Protein AF-A0A7C6MR47-F1 (afdb_monomer)

Nearest PDB structures (foldseek):
  3h0d-assembly1_B  TM=7.198E-01  e=2.042E-09  Geobacillus stearothermophilus
  2hzt-assembly1_B  TM=3.907E-01  e=8.235E-02  Bacillus subtilis
  5hs8-assembly1_A  TM=4.663E-01  e=5.564E-01  Bacillus subtilis subsp. subtilis str. 168
  4a5n-assembly2_D  TM=5.009E-01  e=9.869E-01  Bacillus subtilis
  4e70-assembly1_A  TM=4.686E-01  e=6.668E+00  Linum nodiflorum

Secondary structure (DSSP, 8-state):
---HHHHHHHHHHHHHHH-TTSEEEE-HHHHHHHTTS-HHHHHHHHHHHS-GGGTEEEEE--STT--EEEEE----HHHHHHHHHHHH--S---HHHHHHHHHHHHHTT-

pLDDT: mean 86.98, std 10.44, range [46.72, 97.62]

Radius of gyration: 20.45 Å; Cα contacts (8 Å, |Δi|>4): 103; chains: 1; bounding box: 47×27×57 Å

Solvent-accessible surface area (backbone atoms only — not comparable to full-atom values): 6424 Å² total; per-residue (Å²): 135,84,52,73,59,53,53,54,49,54,49,54,53,50,54,31,72,74,31,93,73,41,37,44,78,45,47,53,64,61,51,14,59,76,68,75,49,57,51,66,56,53,50,52,39,42,72,72,67,42,32,63,94,72,32,17,47,71,48,75,48,84,66,99,84,41,38,34,38,46,31,59,47,81,74,48,64,57,58,58,47,50,53,51,55,57,68,68,50,68,98,71,76,56,73,69,58,49,52,53,49,52,52,51,33,62,77,67,74,98

Mean predicted aligned error: 10.78 Å

Sequence (110 aa):
MSNLSDHIEAHIKRMLRESQTNSIELSRAQLADVFACVPSQINYVLTTRFTLERGYLVESRRGGGGYIRVGHVEVDDRLAHAVSLLRSIGQELDERQMENILVHLKDHAI

Structure (mmCIF, N/CA/C/O backbone):
data_AF-A0A7C6MR47-F1
#
_entry.id   AF-A0A7C6MR47-F1
#
loop_
_atom_site.group_PDB
_atom_site.id
_atom_site.type_symbol
_atom_site.label_atom_id
_atom_site.label_alt_id
_atom_site.label_comp_id
_atom_site.label_asym_id
_atom_site.label_entity_id
_atom_site.label_seq_id
_atom_site.pdbx_PDB_ins_code
_atom_site.Cartn_x
_atom_site.Cartn_y
_atom_site.Cartn_z
_atom_site.occupancy
_atom_site.B_iso_or_equiv
_atom_site.auth_seq_id
_atom_site.auth_comp_id
_atom_site.auth_asym_id
_atom_site.auth_atom_id
_atom_site.pdbx_PDB_model_num
ATOM 1 N N . MET A 1 1 ? -12.642 -4.660 -18.274 1.00 46.72 1 MET A N 1
ATOM 2 C CA . MET A 1 1 ? -11.283 -4.669 -18.854 1.00 46.72 1 MET A CA 1
ATOM 3 C C . MET A 1 1 ? -10.358 -4.100 -17.800 1.00 46.72 1 MET A C 1
ATOM 5 O O . MET A 1 1 ? -10.598 -2.978 -17.376 1.00 46.72 1 MET A O 1
ATOM 9 N N . SER A 1 2 ? -9.397 -4.874 -17.306 1.00 66.69 2 SER A N 1
ATOM 10 C CA . SER A 1 2 ? -8.386 -4.374 -16.371 1.00 66.69 2 SER A CA 1
ATOM 11 C C . SER A 1 2 ? -7.355 -3.548 -17.138 1.00 66.69 2 SER A C 1
ATOM 13 O O . SER A 1 2 ? -6.873 -3.972 -18.190 1.00 66.69 2 SER A O 1
ATOM 15 N N . ASN A 1 3 ? -7.052 -2.348 -16.647 1.00 90.12 3 ASN A N 1
ATOM 16 C CA . ASN A 1 3 ? -5.987 -1.524 -17.217 1.00 90.12 3 ASN A CA 1
ATOM 17 C C . ASN A 1 3 ? 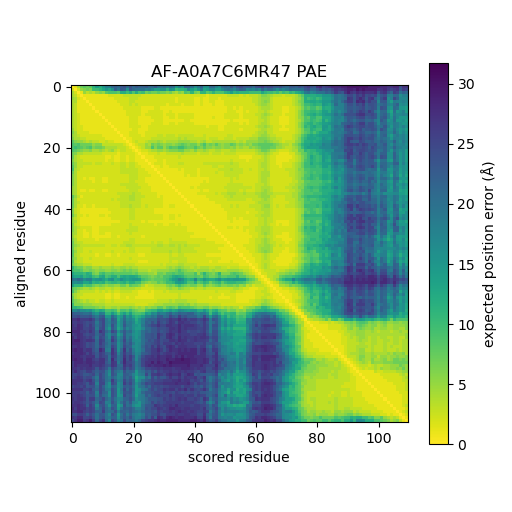-4.627 -1.907 -16.597 1.00 90.12 3 ASN A C 1
ATOM 19 O O . ASN A 1 3 ? -4.553 -2.660 -15.626 1.00 90.12 3 ASN A O 1
ATOM 23 N N . LEU A 1 4 ? -3.534 -1.385 -17.158 1.00 95.06 4 LEU A N 1
ATOM 24 C CA . LEU A 1 4 ? -2.170 -1.660 -16.690 1.00 95.06 4 LEU A CA 1
ATOM 25 C C . LEU A 1 4 ? -1.978 -1.391 -15.184 1.00 95.06 4 LEU A C 1
ATOM 27 O O . LEU A 1 4 ? -1.321 -2.173 -14.500 1.00 95.06 4 LEU A O 1
ATOM 31 N N . SER A 1 5 ? -2.575 -0.318 -14.655 1.00 96.38 5 SER A N 1
ATOM 32 C CA . SER A 1 5 ? -2.497 0.025 -13.229 1.00 96.38 5 SER A CA 1
ATOM 33 C C . SER A 1 5 ? -3.122 -1.050 -12.345 1.00 96.38 5 SER A C 1
ATOM 35 O O . SER A 1 5 ? -2.572 -1.363 -11.292 1.00 96.38 5 SER A O 1
ATOM 37 N N . ASP A 1 6 ? -4.235 -1.642 -12.783 1.00 95.69 6 ASP A N 1
ATOM 38 C CA . ASP A 1 6 ? -4.913 -2.706 -12.041 1.00 95.69 6 ASP A CA 1
ATOM 39 C C . ASP A 1 6 ? -4.057 -3.983 -11.998 1.00 95.69 6 ASP A C 1
ATOM 41 O O . ASP A 1 6 ? -4.007 -4.661 -10.972 1.00 95.69 6 ASP A O 1
ATOM 45 N N . HIS A 1 7 ? -3.322 -4.288 -13.075 1.00 96.69 7 HIS A N 1
ATOM 46 C CA . HIS A 1 7 ? -2.382 -5.415 -13.097 1.00 96.69 7 HIS A CA 1
ATOM 47 C C . HIS A 1 7 ? -1.183 -5.200 -12.163 1.00 96.69 7 HIS A C 1
ATOM 49 O O . HIS A 1 7 ? -0.814 -6.118 -11.427 1.00 96.69 7 HIS A O 1
ATOM 55 N N . ILE A 1 8 ? -0.606 -3.994 -12.148 1.00 97.38 8 ILE A N 1
ATOM 56 C CA . ILE A 1 8 ? 0.492 -3.646 -11.232 1.00 97.38 8 ILE A CA 1
ATOM 57 C C . ILE A 1 8 ? 0.006 -3.726 -9.777 1.00 97.38 8 ILE A C 1
ATOM 59 O O . ILE A 1 8 ? 0.672 -4.334 -8.938 1.00 97.38 8 ILE A O 1
ATOM 63 N N . GLU A 1 9 ? -1.174 -3.175 -9.470 1.00 96.94 9 GLU A N 1
ATOM 64 C CA . GLU A 1 9 ? -1.766 -3.253 -8.129 1.00 96.94 9 GLU A CA 1
ATOM 65 C C . GLU A 1 9 ? -1.980 -4.706 -7.691 1.00 96.94 9 GLU A C 1
ATOM 67 O O . GLU A 1 9 ? -1.561 -5.089 -6.596 1.00 96.94 9 GLU A O 1
ATOM 72 N N . ALA A 1 10 ? -2.607 -5.528 -8.538 1.00 96.50 10 ALA A N 1
ATOM 73 C CA . ALA A 1 10 ? -2.877 -6.928 -8.229 1.00 96.50 10 ALA A CA 1
ATOM 74 C C . ALA A 1 10 ? -1.586 -7.709 -7.947 1.00 96.50 10 ALA A C 1
ATOM 76 O O . ALA A 1 10 ? -1.547 -8.535 -7.030 1.00 96.50 10 ALA A O 1
ATOM 77 N N . HIS A 1 11 ? -0.521 -7.417 -8.694 1.00 96.50 11 HIS A N 1
ATOM 78 C CA . HIS A 1 11 ? 0.785 -8.032 -8.502 1.00 96.50 11 HIS A CA 1
ATOM 79 C C . HIS A 1 11 ? 1.421 -7.649 -7.163 1.00 96.50 11 HIS A C 1
ATOM 81 O O . HIS A 1 11 ? 1.812 -8.536 -6.406 1.00 96.50 11 HIS A O 1
ATOM 87 N N . ILE A 1 12 ? 1.463 -6.356 -6.831 1.00 95.94 12 ILE A N 1
ATOM 88 C CA . ILE A 1 12 ? 2.006 -5.869 -5.552 1.00 95.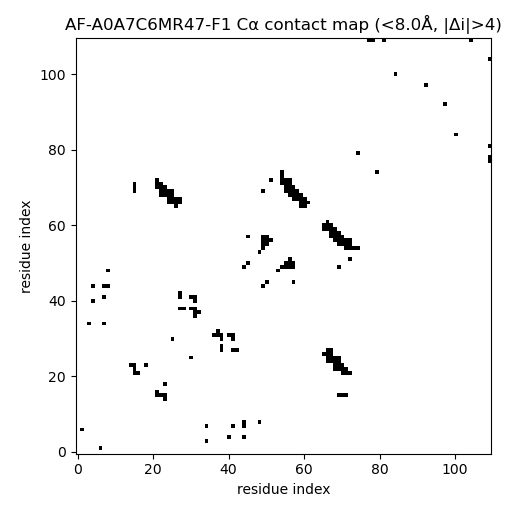94 12 ILE A CA 1
ATOM 89 C C . ILE A 1 12 ? 1.199 -6.444 -4.376 1.00 95.94 12 ILE A C 1
ATOM 91 O O . ILE A 1 12 ? 1.776 -6.940 -3.411 1.00 95.94 12 ILE A O 1
ATOM 95 N N . LYS A 1 13 ? -0.138 -6.472 -4.475 1.00 94.06 13 LYS A N 1
ATOM 96 C CA . LYS A 1 13 ? -1.008 -7.087 -3.457 1.00 94.06 13 LYS A CA 1
ATOM 97 C C . LYS A 1 13 ? -0.762 -8.585 -3.293 1.00 94.06 13 LYS A C 1
ATOM 99 O O . LYS A 1 13 ? -0.846 -9.093 -2.180 1.00 94.06 13 LYS A O 1
ATOM 104 N N . ARG A 1 14 ? -0.490 -9.307 -4.384 1.00 94.69 14 ARG A N 1
ATOM 105 C CA . ARG A 1 14 ? -0.142 -10.732 -4.326 1.00 94.69 14 ARG A CA 1
ATOM 106 C C . ARG A 1 14 ? 1.174 -10.940 -3.578 1.00 94.69 14 ARG A C 1
ATOM 108 O O . ARG A 1 14 ? 1.199 -11.751 -2.663 1.00 94.69 14 ARG A O 1
ATOM 115 N N . MET A 1 15 ? 2.206 -10.162 -3.903 1.00 94.75 15 MET A N 1
ATOM 116 C CA . MET A 1 15 ? 3.491 -10.217 -3.197 1.00 94.75 15 MET A CA 1
ATOM 117 C C . MET A 1 15 ? 3.346 -9.904 -1.701 1.00 94.75 15 MET A C 1
ATOM 119 O O . MET A 1 15 ? 3.960 -10.575 -0.881 1.00 94.75 15 MET A O 1
ATOM 123 N N . LEU A 1 16 ? 2.504 -8.929 -1.335 1.00 92.12 16 LEU A N 1
ATOM 124 C CA . LEU A 1 16 ? 2.200 -8.624 0.068 1.00 92.12 16 LEU A CA 1
ATOM 125 C C . LEU A 1 16 ? 1.556 -9.808 0.798 1.00 92.12 16 LEU A C 1
ATOM 127 O O . LEU A 1 16 ? 1.992 -10.137 1.893 1.00 92.12 16 LEU A O 1
ATOM 131 N N . ARG A 1 17 ? 0.560 -10.472 0.192 1.00 89.25 17 ARG A N 1
ATOM 132 C CA . ARG A 1 17 ? -0.104 -11.647 0.793 1.00 89.25 17 ARG A CA 1
ATOM 133 C C . ARG A 1 17 ? 0.827 -12.845 0.968 1.00 89.25 17 ARG A C 1
ATOM 135 O O . ARG A 1 17 ? 0.613 -13.652 1.861 1.00 89.25 17 ARG A O 1
ATOM 142 N N . GLU A 1 18 ? 1.809 -12.987 0.084 1.00 91.31 18 GLU A N 1
ATOM 143 C CA . GLU A 1 18 ? 2.821 -14.047 0.151 1.00 91.31 18 GLU A CA 1
ATOM 144 C C . GLU A 1 18 ? 3.940 -13.719 1.160 1.00 91.31 18 GLU A C 1
ATOM 146 O O . GLU A 1 18 ? 4.722 -14.600 1.517 1.00 91.31 18 GLU A O 1
ATOM 151 N N . SER A 1 19 ? 4.023 -12.471 1.636 1.00 90.00 19 SER A N 1
ATOM 152 C CA . SER A 1 19 ? 5.011 -12.044 2.627 1.00 90.00 19 SER A CA 1
ATOM 153 C C . SER A 1 19 ? 4.609 -12.456 4.043 1.00 90.00 19 SER A C 1
ATOM 155 O O . SER A 1 19 ? 3.473 -12.269 4.468 1.00 90.00 19 SER A O 1
ATOM 157 N N . GLN A 1 20 ? 5.578 -12.945 4.818 1.00 83.31 20 GLN A N 1
ATOM 158 C CA . GLN A 1 20 ? 5.393 -13.269 6.237 1.00 83.31 20 GLN A CA 1
ATOM 159 C C . GLN A 1 20 ? 5.371 -12.021 7.136 1.00 83.31 20 GLN A C 1
ATOM 161 O O . GLN A 1 20 ? 4.897 -12.087 8.264 1.00 83.31 20 GLN A O 1
ATOM 166 N N . THR A 1 21 ? 5.891 -10.884 6.658 1.00 83.50 21 THR A N 1
ATOM 167 C CA . THR A 1 21 ? 6.083 -9.655 7.453 1.00 83.50 21 THR A CA 1
ATOM 168 C C . THR A 1 21 ? 5.079 -8.552 7.109 1.00 83.50 21 THR A C 1
ATOM 170 O O . THR A 1 21 ? 5.322 -7.386 7.424 1.00 83.50 21 THR A O 1
ATOM 173 N N . ASN A 1 22 ? 3.997 -8.887 6.393 1.00 85.00 22 ASN A N 1
ATOM 174 C CA . ASN A 1 22 ? 2.983 -7.952 5.876 1.00 85.00 22 ASN A CA 1
ATOM 175 C C . ASN A 1 22 ? 3.567 -6.751 5.096 1.00 85.00 22 ASN A C 1
ATOM 177 O O . ASN A 1 22 ? 2.966 -5.681 4.988 1.00 85.00 22 ASN A O 1
ATOM 181 N N . SER A 1 23 ? 4.786 -6.910 4.582 1.00 93.19 23 SER A N 1
ATOM 182 C CA . SER A 1 23 ? 5.570 -5.870 3.922 1.00 93.19 23 SER A CA 1
ATOM 183 C C . SER A 1 23 ? 6.499 -6.475 2.880 1.00 93.19 23 SER A C 1
ATOM 185 O O . SER A 1 23 ? 6.926 -7.624 3.001 1.00 93.19 23 SER A O 1
ATOM 187 N N . ILE A 1 24 ? 6.795 -5.706 1.836 1.00 95.88 24 ILE A N 1
ATOM 188 C CA . ILE A 1 24 ? 7.669 -6.106 0.731 1.00 95.88 24 ILE A CA 1
ATOM 189 C C . ILE A 1 24 ? 8.565 -4.950 0.299 1.00 95.88 24 ILE A C 1
ATOM 191 O O . ILE A 1 24 ? 8.179 -3.782 0.382 1.00 95.88 24 ILE A O 1
ATOM 195 N N . GLU A 1 25 ? 9.745 -5.285 -0.214 1.00 95.56 25 GLU A N 1
ATOM 196 C CA . GLU A 1 25 ? 10.650 -4.343 -0.868 1.00 95.56 25 GLU A CA 1
ATOM 197 C C . GLU A 1 25 ? 10.656 -4.568 -2.377 1.00 95.56 25 GLU A C 1
ATOM 199 O O . GLU A 1 25 ? 10.687 -5.698 -2.861 1.00 95.56 25 GLU A O 1
ATOM 204 N N . LEU A 1 26 ? 10.599 -3.471 -3.124 1.00 93.81 26 LEU A N 1
ATOM 205 C CA . LEU A 1 26 ? 10.399 -3.451 -4.565 1.00 93.81 26 LEU A CA 1
ATOM 206 C C . LEU A 1 26 ? 11.363 -2.466 -5.226 1.00 93.81 26 LEU A C 1
ATOM 208 O O . LEU A 1 26 ? 11.641 -1.385 -4.699 1.00 93.81 26 LEU A O 1
ATOM 212 N N . SER A 1 27 ? 11.798 -2.787 -6.443 1.00 93.31 27 SER A N 1
ATOM 213 C CA . SER A 1 27 ? 12.490 -1.844 -7.324 1.00 93.31 27 SER A CA 1
ATOM 214 C C . SER A 1 27 ? 11.529 -1.293 -8.373 1.00 93.31 27 SER A C 1
ATOM 216 O O . SER A 1 27 ? 10.868 -2.048 -9.086 1.00 93.31 27 SER A O 1
ATOM 218 N N . ARG A 1 28 ? 11.481 0.040 -8.516 1.00 92.69 28 ARG A N 1
ATOM 219 C CA . ARG A 1 28 ? 10.669 0.700 -9.560 1.00 92.69 28 ARG A CA 1
ATOM 220 C C . ARG A 1 28 ? 11.102 0.308 -10.952 1.00 92.69 28 ARG A C 1
ATOM 222 O O . ARG A 1 28 ? 10.245 0.102 -11.796 1.00 92.69 28 ARG A O 1
ATOM 229 N N . ALA A 1 29 ? 12.413 0.256 -11.172 1.00 92.12 29 ALA A N 1
ATOM 230 C CA . ALA A 1 29 ? 12.974 -0.077 -12.471 1.00 92.12 29 ALA A CA 1
ATOM 231 C C . ALA A 1 29 ? 12.596 -1.513 -12.847 1.00 92.12 29 ALA A C 1
ATOM 233 O O . ALA A 1 29 ? 12.014 -1.725 -13.897 1.00 92.12 29 ALA A O 1
ATOM 234 N N . GLN A 1 30 ? 12.781 -2.467 -11.929 1.00 93.75 30 GLN A N 1
ATOM 235 C CA . GLN A 1 30 ? 12.446 -3.867 -12.201 1.00 93.75 30 GLN A CA 1
ATOM 236 C C . GLN A 1 30 ? 10.948 -4.072 -12.444 1.00 93.75 30 GLN A C 1
ATOM 238 O O . GLN A 1 30 ? 10.577 -4.793 -13.361 1.00 93.75 30 GLN A O 1
ATOM 243 N N . LEU A 1 31 ? 10.074 -3.429 -11.659 1.00 94.94 31 LEU A N 1
ATOM 244 C CA . LEU A 1 31 ? 8.633 -3.496 -11.920 1.00 94.94 31 LEU A CA 1
ATOM 245 C C . LEU A 1 31 ? 8.276 -2.861 -13.267 1.00 94.94 31 LEU A C 1
ATOM 247 O O . LEU A 1 31 ? 7.486 -3.426 -14.014 1.00 94.94 31 LEU A O 1
ATOM 251 N N . ALA A 1 32 ? 8.863 -1.711 -13.591 1.00 95.50 32 ALA A N 1
ATOM 252 C CA . ALA A 1 32 ? 8.663 -1.053 -14.875 1.00 95.50 32 ALA A CA 1
ATOM 253 C C . ALA A 1 32 ? 9.073 -1.967 -16.047 1.00 95.50 32 ALA A C 1
ATOM 255 O O . ALA A 1 32 ? 8.306 -2.107 -16.997 1.00 95.50 32 ALA A O 1
ATOM 256 N N . ASP A 1 33 ? 10.201 -2.669 -15.926 1.00 96.19 33 ASP A N 1
ATOM 257 C CA . ASP A 1 33 ? 10.671 -3.636 -16.921 1.00 96.19 33 ASP A CA 1
ATOM 258 C C . ASP A 1 33 ? 9.721 -4.841 -17.047 1.00 96.19 33 ASP A C 1
ATOM 260 O O . ASP A 1 33 ? 9.323 -5.200 -18.154 1.00 96.19 33 ASP A O 1
ATOM 264 N N . VAL A 1 34 ? 9.287 -5.431 -15.923 1.00 96.19 34 VAL A N 1
ATOM 265 C CA . VAL A 1 34 ? 8.355 -6.580 -15.894 1.00 96.19 34 VAL A CA 1
ATOM 266 C C . VAL A 1 34 ? 7.017 -6.249 -16.555 1.00 96.19 34 VAL A C 1
ATOM 268 O O . VAL A 1 34 ? 6.450 -7.078 -17.263 1.00 96.19 34 VAL A O 1
ATOM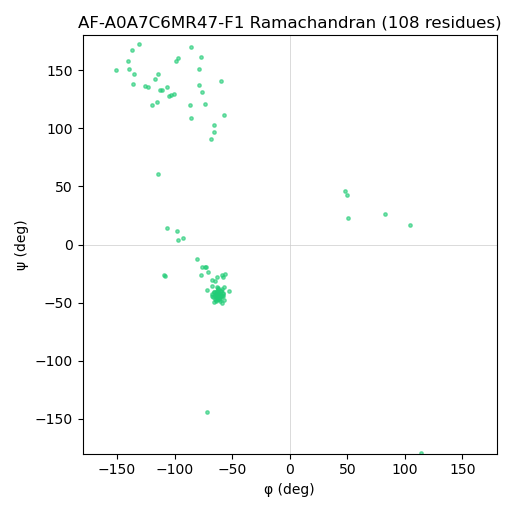 271 N N . PHE A 1 35 ? 6.506 -5.040 -16.327 1.00 96.69 35 PHE A N 1
ATOM 272 C CA . PHE A 1 35 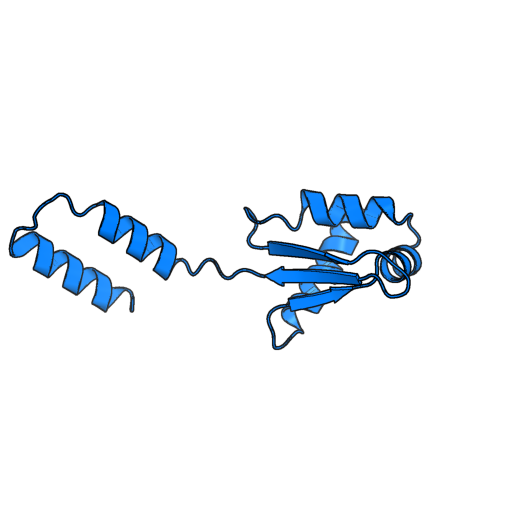? 5.232 -4.581 -16.880 1.00 96.69 35 PHE A CA 1
ATOM 273 C C . PHE A 1 35 ? 5.377 -3.842 -18.218 1.00 96.69 35 PHE A C 1
ATOM 275 O O . PHE A 1 35 ? 4.379 -3.333 -18.730 1.00 96.69 35 PHE A O 1
ATOM 282 N N . ALA A 1 36 ? 6.592 -3.788 -18.781 1.00 97.06 36 ALA A N 1
ATOM 283 C CA . ALA A 1 36 ? 6.924 -3.069 -20.009 1.00 97.06 36 ALA A CA 1
ATOM 284 C C . ALA A 1 36 ? 6.375 -1.625 -20.023 1.00 97.06 36 ALA A C 1
ATOM 286 O O . ALA A 1 36 ? 5.761 -1.175 -20.992 1.00 97.06 36 ALA A O 1
ATOM 287 N N . CYS A 1 37 ? 6.567 -0.897 -18.921 1.00 96.69 37 CYS A N 1
ATOM 288 C CA . CYS A 1 37 ? 6.083 0.468 -18.740 1.00 96.69 37 CYS A CA 1
ATOM 289 C C . CYS A 1 37 ? 7.178 1.406 -18.223 1.00 96.69 37 CYS A C 1
ATOM 291 O O . CYS A 1 37 ? 8.267 0.988 -17.852 1.00 96.69 37 CYS A O 1
ATOM 293 N N . VAL A 1 38 ? 6.896 2.706 -18.169 1.00 96.12 38 VAL A N 1
ATOM 294 C CA . VAL A 1 38 ? 7.833 3.696 -17.615 1.00 96.12 38 VAL A CA 1
ATOM 295 C C . VAL A 1 38 ? 7.811 3.704 -16.075 1.00 96.12 38 VAL A C 1
ATOM 297 O O . VAL A 1 38 ? 6.753 3.479 -15.483 1.00 96.12 38 VAL A O 1
ATOM 300 N N . PRO A 1 39 ? 8.918 4.0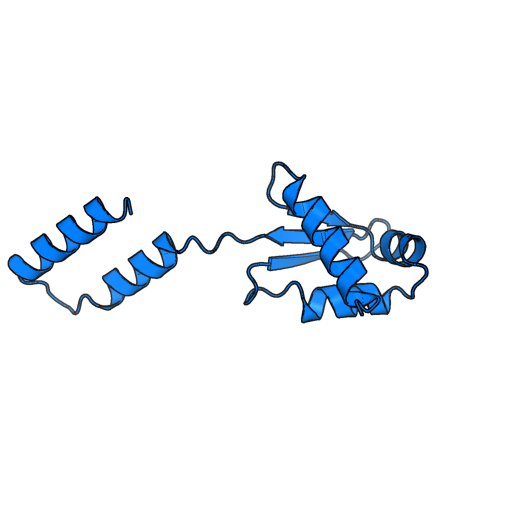47 -15.382 1.00 94.25 39 PRO A N 1
ATOM 301 C CA . PRO A 1 39 ? 8.955 4.089 -13.912 1.00 94.25 39 PRO A CA 1
ATOM 302 C C . PRO A 1 39 ? 7.928 5.027 -13.259 1.00 94.25 39 PRO A C 1
ATOM 304 O O . PRO A 1 39 ? 7.494 4.787 -12.130 1.00 94.25 39 PRO A O 1
ATOM 307 N N . SER A 1 40 ? 7.510 6.091 -13.954 1.00 95.50 40 SER A N 1
ATOM 308 C CA . SER A 1 40 ? 6.453 6.992 -13.477 1.00 95.50 40 SER A CA 1
ATOM 309 C C . SER A 1 40 ? 5.099 6.290 -13.337 1.00 95.50 40 SER A C 1
ATOM 311 O O . SER A 1 40 ? 4.330 6.666 -12.456 1.00 95.50 40 SER A O 1
ATOM 313 N N . GLN A 1 41 ? 4.832 5.240 -14.121 1.00 97.12 41 GLN A N 1
ATOM 314 C CA . GLN A 1 41 ? 3.618 4.434 -13.995 1.00 97.12 41 GLN A CA 1
ATOM 315 C C . GLN A 1 41 ? 3.586 3.685 -12.658 1.00 97.12 41 GLN A C 1
ATOM 317 O O . GLN A 1 41 ? 2.553 3.651 -11.994 1.00 97.12 41 GLN A O 1
ATOM 322 N N . ILE A 1 42 ? 4.729 3.146 -12.221 1.00 96.38 42 ILE A N 1
ATOM 323 C CA . ILE A 1 42 ? 4.850 2.482 -10.915 1.00 96.38 42 ILE A CA 1
ATOM 324 C C . ILE A 1 42 ? 4.600 3.489 -9.790 1.00 96.38 42 ILE A C 1
ATOM 326 O O . ILE A 1 42 ? 3.827 3.214 -8.875 1.00 96.38 42 ILE A O 1
ATOM 330 N N . ASN A 1 43 ? 5.192 4.685 -9.891 1.00 94.50 43 ASN A N 1
ATOM 331 C CA . ASN A 1 43 ? 4.917 5.771 -8.949 1.00 94.50 43 ASN A CA 1
ATOM 332 C C . ASN A 1 43 ? 3.423 6.118 -8.904 1.00 94.50 43 ASN A C 1
ATOM 334 O O . ASN A 1 43 ? 2.870 6.198 -7.815 1.00 94.50 43 ASN A O 1
ATOM 338 N N . TYR A 1 44 ? 2.775 6.291 -10.059 1.00 96.06 44 TYR A N 1
ATOM 339 C CA . TYR A 1 44 ? 1.351 6.617 -10.133 1.00 96.06 44 TYR A CA 1
ATOM 340 C C . TYR A 1 44 ? 0.483 5.568 -9.428 1.00 96.06 44 TYR A C 1
ATOM 342 O O . TYR A 1 44 ? -0.410 5.917 -8.654 1.00 96.06 44 TYR A O 1
ATOM 350 N N . VAL A 1 45 ? 0.761 4.280 -9.647 1.00 97.62 45 VAL A N 1
ATOM 351 C CA . VAL A 1 45 ? 0.037 3.190 -8.978 1.00 97.62 45 VAL A CA 1
ATOM 352 C C . VAL A 1 45 ? 0.243 3.245 -7.465 1.00 97.62 45 VAL A C 1
ATOM 354 O O . VAL A 1 45 ? -0.728 3.174 -6.716 1.00 97.62 45 VAL A O 1
ATOM 357 N N . LEU A 1 46 ? 1.479 3.431 -7.001 1.00 96.31 46 LEU A N 1
ATOM 358 C CA . LEU A 1 46 ? 1.781 3.514 -5.570 1.00 96.31 46 LEU A CA 1
ATOM 359 C C . LEU A 1 46 ? 1.085 4.704 -4.906 1.00 96.31 46 LEU A C 1
ATOM 361 O O . LEU A 1 46 ? 0.432 4.524 -3.884 1.00 96.31 46 LEU A O 1
ATOM 365 N N . THR A 1 47 ? 1.144 5.894 -5.509 1.00 94.94 47 THR A N 1
ATOM 366 C CA . THR A 1 47 ? 0.562 7.108 -4.915 1.00 94.94 47 THR A CA 1
ATOM 367 C C . THR A 1 47 ? -0.965 7.141 -4.953 1.00 94.94 47 THR A C 1
ATOM 369 O O . THR A 1 47 ? -1.556 7.912 -4.206 1.00 94.94 47 THR A O 1
ATOM 372 N N . THR A 1 48 ? -1.619 6.343 -5.806 1.00 94.88 48 THR A N 1
ATOM 373 C CA . THR A 1 48 ? -3.091 6.338 -5.945 1.00 94.88 48 THR A CA 1
ATOM 374 C C . THR A 1 48 ? -3.778 5.095 -5.370 1.00 94.88 48 THR A C 1
ATOM 376 O O . THR A 1 48 ? -4.951 5.154 -4.990 1.00 94.88 48 THR A O 1
ATOM 379 N N . ARG A 1 49 ? -3.088 3.948 -5.311 1.00 95.44 49 ARG A N 1
ATOM 380 C CA . ARG A 1 49 ? -3.662 2.665 -4.861 1.00 95.44 49 ARG A CA 1
ATOM 381 C C . ARG A 1 49 ? -3.134 2.202 -3.504 1.00 95.44 49 ARG A C 1
ATOM 383 O O . ARG A 1 49 ? -3.864 1.511 -2.800 1.00 95.44 49 ARG A O 1
ATOM 390 N N . PHE A 1 50 ? -1.927 2.617 -3.120 1.00 94.31 50 PHE A N 1
ATOM 391 C CA . PHE A 1 50 ? -1.256 2.211 -1.882 1.00 94.31 50 PHE A CA 1
ATOM 392 C C . PHE A 1 50 ? -1.085 3.411 -0.945 1.00 94.31 50 PHE A C 1
ATOM 394 O O . PHE A 1 50 ? 0.024 3.820 -0.614 1.00 94.31 50 PHE A O 1
ATOM 401 N N . THR A 1 51 ? -2.212 4.002 -0.547 1.00 89.38 51 THR A N 1
ATOM 402 C CA . THR A 1 51 ? -2.262 5.134 0.387 1.00 89.38 51 THR A CA 1
ATOM 403 C C . THR A 1 51 ? -2.543 4.667 1.811 1.00 89.38 51 THR A C 1
ATOM 405 O O . THR A 1 51 ? -3.109 3.591 2.020 1.00 89.38 51 THR A O 1
ATOM 408 N N . LEU A 1 52 ? -2.222 5.519 2.790 1.00 83.62 52 LEU A N 1
ATOM 409 C CA . LEU A 1 52 ? -2.514 5.250 4.199 1.00 83.62 52 LEU A CA 1
ATOM 410 C C . LEU A 1 52 ? -4.014 5.027 4.440 1.00 83.62 52 LEU A C 1
ATOM 412 O O . LEU A 1 52 ? -4.389 4.084 5.124 1.00 83.62 52 LEU A O 1
ATOM 416 N N . GLU A 1 53 ? -4.870 5.829 3.800 1.00 79.38 53 GLU A N 1
ATOM 417 C CA . GLU A 1 53 ? -6.337 5.698 3.848 1.00 79.38 53 GLU A CA 1
ATOM 418 C C . GLU A 1 53 ? -6.842 4.338 3.350 1.00 79.38 53 GLU A C 1
ATOM 420 O O . GLU A 1 53 ? -7.911 3.882 3.744 1.00 79.38 53 GLU A O 1
ATOM 425 N N . ARG A 1 54 ? -6.074 3.680 2.476 1.00 82.75 54 ARG A N 1
ATOM 426 C CA . ARG A 1 54 ? -6.383 2.352 1.932 1.00 82.75 54 ARG A CA 1
ATOM 427 C C . ARG A 1 54 ? -5.648 1.234 2.678 1.00 82.75 54 ARG A C 1
ATOM 429 O O . ARG A 1 54 ? -5.640 0.110 2.187 1.00 82.75 54 ARG A O 1
ATOM 436 N N . GLY A 1 55 ? -5.039 1.542 3.826 1.00 83.19 55 GLY A N 1
ATOM 437 C CA . GLY A 1 55 ? -4.343 0.582 4.681 1.00 83.19 55 GLY A CA 1
ATOM 438 C C . GLY A 1 55 ? -2.913 0.276 4.240 1.00 83.19 55 GLY A C 1
ATOM 439 O O . GLY A 1 55 ? -2.418 -0.810 4.518 1.00 83.19 55 GLY A O 1
ATOM 440 N N . TYR A 1 56 ? -2.231 1.183 3.534 1.00 91.75 56 TYR A N 1
ATOM 441 C CA . TYR A 1 56 ? -0.860 0.947 3.073 1.00 91.75 56 TYR A CA 1
ATOM 442 C C . TYR A 1 56 ? 0.107 2.050 3.499 1.00 91.75 56 TYR A C 1
ATOM 444 O O . TYR A 1 56 ? -0.171 3.238 3.353 1.00 91.75 56 TYR A O 1
ATOM 452 N N . LEU A 1 57 ? 1.291 1.648 3.953 1.00 91.62 57 LEU A N 1
ATOM 453 C CA . LEU A 1 57 ? 2.427 2.534 4.180 1.00 91.62 57 LEU A CA 1
ATOM 454 C C . LEU A 1 57 ? 3.453 2.326 3.064 1.00 91.62 57 LEU A C 1
ATOM 456 O O . LEU A 1 57 ? 3.869 1.197 2.802 1.00 91.62 57 LEU A O 1
ATOM 460 N N . VAL A 1 58 ? 3.865 3.414 2.412 1.00 94.88 58 VAL A N 1
ATOM 461 C CA . VAL A 1 58 ? 4.862 3.385 1.335 1.00 94.88 58 VAL A CA 1
ATOM 462 C C . VAL A 1 58 ? 6.059 4.243 1.722 1.00 94.88 58 VAL A C 1
ATOM 464 O O . VAL A 1 58 ? 5.939 5.454 1.893 1.00 94.88 58 VAL A O 1
ATOM 467 N N . GLU A 1 59 ? 7.231 3.623 1.797 1.00 94.00 59 GLU A N 1
ATOM 468 C CA . GLU A 1 59 ? 8.505 4.286 2.073 1.00 94.00 59 GLU A CA 1
ATOM 469 C C . GLU A 1 59 ? 9.417 4.175 0.853 1.00 94.00 59 GLU A C 1
ATOM 471 O O . GLU A 1 59 ? 9.392 3.181 0.128 1.00 94.00 59 GLU A O 1
ATOM 476 N N . SER A 1 60 ? 10.251 5.185 0.596 1.00 90.94 60 SER A N 1
ATOM 477 C CA . SER A 1 60 ? 11.190 5.127 -0.526 1.00 90.94 60 SER A CA 1
ATOM 478 C C . SER A 1 60 ? 12.577 5.617 -0.146 1.00 90.94 60 SER A C 1
ATOM 480 O O . SER A 1 60 ? 12.724 6.655 0.498 1.00 90.94 60 SER A O 1
ATOM 482 N N . ARG A 1 61 ? 13.601 4.902 -0.616 1.00 90.19 61 ARG A N 1
ATOM 483 C CA . ARG A 1 61 ? 15.009 5.290 -0.493 1.00 90.19 61 ARG A CA 1
ATOM 484 C C . ARG A 1 61 ? 15.564 5.652 -1.870 1.00 90.19 61 ARG A C 1
ATOM 486 O O . ARG A 1 61 ? 15.349 4.924 -2.837 1.00 90.19 61 ARG A O 1
ATOM 493 N N . ARG A 1 62 ? 16.272 6.781 -1.973 1.00 82.81 62 ARG A N 1
ATOM 494 C CA . ARG A 1 62 ? 16.965 7.229 -3.200 1.00 82.81 62 ARG A CA 1
ATOM 495 C C . ARG A 1 62 ? 18.464 6.882 -3.138 1.00 82.81 62 ARG A C 1
ATOM 497 O O . ARG A 1 62 ? 19.000 6.717 -2.046 1.00 82.81 62 ARG A O 1
ATOM 504 N N . GLY A 1 63 ? 19.126 6.800 -4.298 1.00 79.75 63 GLY A N 1
ATOM 505 C CA . GLY A 1 63 ? 20.564 6.494 -4.438 1.00 79.75 63 GLY A CA 1
ATOM 506 C C . GLY A 1 63 ? 20.849 5.151 -5.128 1.00 79.75 63 GLY A C 1
ATOM 507 O O . GLY A 1 63 ? 19.920 4.450 -5.528 1.00 79.75 63 GLY A O 1
ATOM 508 N N . GLY A 1 64 ? 22.130 4.794 -5.284 1.00 68.50 64 GLY A N 1
ATOM 509 C CA . GLY A 1 64 ? 22.550 3.490 -5.819 1.00 68.50 64 GLY A CA 1
ATOM 510 C C . GLY A 1 64 ? 22.144 2.371 -4.859 1.00 68.50 64 GLY A C 1
ATOM 511 O O . GLY A 1 64 ? 22.742 2.230 -3.800 1.00 68.50 64 GLY A O 1
ATOM 512 N N . GLY A 1 65 ? 21.075 1.641 -5.183 1.00 75.81 65 GLY A N 1
ATOM 513 C CA . GLY A 1 65 ? 20.412 0.699 -4.268 1.00 75.81 65 GLY A CA 1
ATOM 514 C C . GLY A 1 65 ? 19.090 1.213 -3.680 1.00 75.81 65 GLY A C 1
ATOM 515 O O . GLY A 1 65 ? 18.619 0.700 -2.668 1.00 75.81 65 GLY A O 1
ATOM 516 N N . GLY A 1 66 ? 18.493 2.249 -4.276 1.00 85.19 66 GLY A N 1
ATOM 517 C CA . GLY A 1 66 ? 17.164 2.718 -3.900 1.00 85.19 66 GLY A CA 1
ATOM 518 C C . GLY A 1 66 ? 16.089 1.642 -4.071 1.00 85.19 66 GLY A C 1
ATOM 519 O O . GLY A 1 66 ? 16.080 0.904 -5.054 1.00 85.19 66 GLY A O 1
ATOM 520 N N . TYR A 1 67 ? 15.156 1.597 -3.126 1.00 91.94 67 TYR A N 1
ATOM 521 C CA . TYR A 1 67 ? 14.014 0.686 -3.120 1.00 91.94 67 TYR A CA 1
ATOM 522 C C . TYR A 1 67 ? 12.745 1.431 -2.697 1.00 91.94 67 TYR A C 1
ATOM 524 O O . TYR A 1 67 ? 12.789 2.575 -2.225 1.00 91.94 67 TYR A O 1
ATOM 532 N N . ILE A 1 68 ? 11.605 0.784 -2.899 1.00 93.94 68 ILE A N 1
ATOM 533 C CA . ILE A 1 68 ? 10.334 1.138 -2.277 1.00 93.94 68 ILE A CA 1
ATOM 534 C C . ILE A 1 68 ? 9.971 0.019 -1.322 1.00 93.94 68 ILE A C 1
ATOM 536 O O . ILE A 1 68 ? 10.012 -1.143 -1.714 1.00 93.94 68 ILE A O 1
ATOM 540 N N . ARG A 1 69 ? 9.578 0.362 -0.103 1.00 95.69 69 ARG A N 1
ATOM 541 C CA . ARG A 1 69 ? 8.939 -0.577 0.806 1.00 95.69 69 ARG A CA 1
ATOM 542 C C . ARG A 1 69 ? 7.450 -0.287 0.838 1.00 95.69 69 AR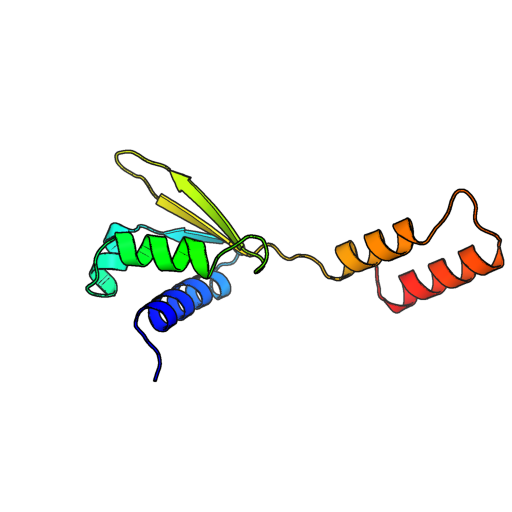G A C 1
ATOM 544 O O . ARG A 1 69 ? 7.055 0.861 1.016 1.00 95.69 69 ARG A O 1
ATOM 551 N N . VAL A 1 70 ? 6.644 -1.318 0.632 1.00 96.00 70 VAL A N 1
ATOM 552 C CA . VAL A 1 70 ? 5.188 -1.254 0.765 1.00 96.00 70 VAL A CA 1
ATOM 553 C C . VAL A 1 70 ? 4.812 -2.171 1.916 1.00 96.00 70 VAL A C 1
ATOM 555 O O . VAL A 1 70 ? 5.165 -3.346 1.891 1.00 96.00 70 VAL A O 1
ATOM 558 N N . GLY A 1 71 ? 4.132 -1.639 2.924 1.00 92.56 71 GLY A N 1
ATOM 559 C CA . GLY A 1 71 ? 3.570 -2.396 4.040 1.00 92.56 71 GLY A CA 1
ATOM 560 C C . GLY A 1 71 ? 2.055 -2.269 4.061 1.00 92.56 71 GLY A C 1
ATOM 561 O O . GLY A 1 71 ? 1.528 -1.200 3.754 1.00 92.56 71 GLY A O 1
ATOM 562 N N . HIS A 1 72 ? 1.357 -3.345 4.412 1.00 87.56 72 HIS A N 1
ATOM 563 C CA . HIS A 1 72 ? -0.054 -3.273 4.763 1.00 87.56 72 HIS A CA 1
ATOM 564 C C . HIS A 1 72 ? -0.162 -2.934 6.250 1.00 87.56 72 HIS A C 1
ATOM 566 O O . HIS A 1 72 ? 0.365 -3.640 7.109 1.00 87.56 72 HIS A O 1
ATOM 572 N N . VAL A 1 73 ? -0.805 -1.810 6.541 1.00 78.69 73 VAL A N 1
ATOM 573 C CA . VAL A 1 73 ? -1.157 -1.414 7.895 1.00 78.69 73 VAL A CA 1
ATOM 574 C C . VAL A 1 73 ? -2.481 -2.091 8.195 1.00 78.69 73 VAL A C 1
ATOM 576 O O . VAL A 1 73 ? -3.515 -1.718 7.644 1.00 78.69 73 VAL A O 1
ATOM 579 N N . GLU A 1 74 ? -2.451 -3.093 9.066 1.00 65.00 74 GLU A N 1
ATOM 580 C CA . GLU A 1 74 ? -3.670 -3.542 9.721 1.00 65.00 74 GLU A CA 1
ATOM 581 C C . GLU A 1 74 ? -4.145 -2.392 10.604 1.00 65.00 74 GLU A C 1
ATOM 583 O O . GLU A 1 74 ? -3.652 -2.171 11.710 1.00 65.00 74 GLU A O 1
ATOM 588 N N . VAL A 1 75 ? -5.080 -1.601 10.079 1.00 56.03 75 VAL A N 1
ATOM 589 C CA . VAL A 1 75 ? -5.970 -0.838 10.942 1.00 56.03 75 VAL A CA 1
ATOM 590 C C . VAL A 1 75 ? -6.825 -1.904 11.595 1.00 56.03 75 VAL A C 1
ATOM 592 O O . VAL A 1 75 ? -7.802 -2.360 11.007 1.00 56.03 75 VAL A O 1
ATOM 595 N N . ASP A 1 76 ? -6.371 -2.399 12.744 1.00 59.50 76 ASP A N 1
ATOM 596 C CA . ASP A 1 76 ? -7.175 -3.311 13.533 1.00 59.50 76 ASP A CA 1
ATOM 597 C C . ASP A 1 76 ? -8.489 -2.579 13.818 1.00 59.50 76 ASP A C 1
ATOM 599 O O . ASP A 1 76 ? -8.514 -1.551 14.504 1.00 59.50 76 ASP A O 1
ATOM 603 N N . ASP A 1 77 ? -9.573 -3.063 13.214 1.00 63.09 77 ASP A N 1
ATOM 604 C CA . ASP A 1 77 ? -10.915 -2.522 13.399 1.00 63.09 77 ASP A CA 1
ATOM 605 C C . ASP A 1 77 ? -11.264 -2.535 14.894 1.00 63.09 77 ASP A C 1
ATOM 607 O O . ASP A 1 77 ? -11.966 -1.657 15.377 1.00 63.09 77 ASP A O 1
ATOM 611 N N . ARG A 1 78 ? -10.647 -3.431 15.682 1.00 67.44 78 ARG A N 1
ATOM 612 C CA . ARG A 1 78 ? -10.731 -3.428 17.147 1.00 67.44 78 ARG A CA 1
ATOM 613 C C . ARG A 1 78 ? -10.084 -2.208 17.772 1.00 67.44 78 ARG A C 1
ATOM 615 O O . ARG A 1 78 ? -10.658 -1.656 18.698 1.00 67.44 78 ARG A O 1
ATOM 622 N N . LEU A 1 79 ? -8.928 -1.755 17.287 1.00 71.19 79 LEU A N 1
ATOM 623 C CA . LEU A 1 79 ? -8.280 -0.547 17.798 1.00 71.19 79 LEU A CA 1
ATOM 624 C C . LEU A 1 79 ? -9.114 0.690 17.449 1.00 71.19 79 LEU A C 1
ATOM 626 O O . LEU A 1 79 ? -9.342 1.544 18.304 1.00 71.19 79 LEU A O 1
ATOM 630 N N . ALA A 1 80 ? -9.611 0.775 16.212 1.00 72.44 80 ALA A N 1
A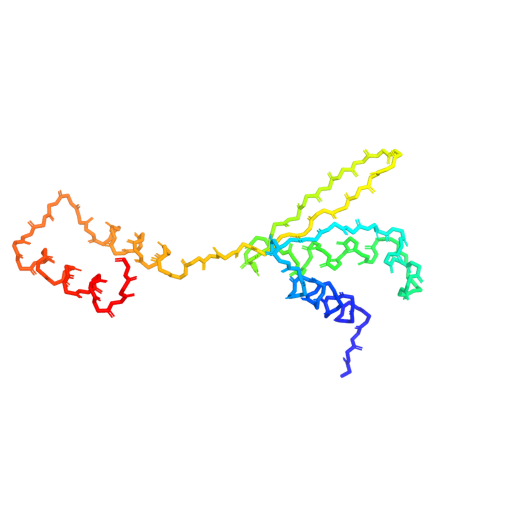TOM 631 C CA . ALA A 1 80 ? -10.494 1.859 15.788 1.00 72.44 80 ALA A CA 1
ATOM 632 C C . ALA A 1 80 ? -11.805 1.866 16.595 1.00 72.44 80 ALA A C 1
ATOM 634 O O . ALA A 1 80 ? -12.246 2.916 17.070 1.00 72.44 80 ALA A O 1
ATOM 635 N N . HIS A 1 81 ? -12.383 0.687 16.815 1.00 73.12 81 HIS A N 1
ATOM 636 C CA . HIS A 1 81 ? -13.584 0.490 17.608 1.00 73.12 81 HIS A CA 1
ATOM 637 C C . HIS A 1 81 ? -13.354 0.799 19.093 1.00 73.12 81 HIS A C 1
ATOM 639 O O . HIS A 1 81 ? -14.132 1.547 19.677 1.00 73.12 81 HIS A O 1
ATOM 645 N N . ALA A 1 82 ? -12.254 0.333 19.690 1.00 77.25 82 ALA A N 1
ATOM 646 C CA . ALA A 1 82 ? -11.862 0.633 21.066 1.00 77.25 82 ALA A CA 1
ATOM 647 C C . ALA A 1 82 ? -11.661 2.137 21.274 1.00 77.25 82 ALA A C 1
ATOM 649 O O . ALA A 1 82 ? -12.169 2.705 22.235 1.00 77.25 82 ALA A O 1
ATOM 650 N N . VAL A 1 83 ? -10.980 2.813 20.343 1.00 81.25 83 VAL A N 1
ATOM 651 C CA . VAL A 1 83 ? -10.800 4.272 20.375 1.00 81.25 83 VAL A CA 1
ATOM 652 C C . VAL A 1 83 ? -12.139 4.999 20.250 1.00 81.25 83 VAL A C 1
ATOM 654 O O . VAL A 1 83 ? -12.353 5.995 20.940 1.00 81.25 83 VAL A O 1
ATOM 657 N N . SER A 1 84 ? -13.055 4.521 19.405 1.00 79.88 84 SER A N 1
ATOM 658 C CA . SER A 1 84 ? -14.413 5.069 19.312 1.00 79.88 84 SER A CA 1
ATOM 659 C C . SER A 1 84 ? -15.189 4.890 20.621 1.00 79.88 84 SER A C 1
ATOM 661 O O . SER A 1 84 ? -15.828 5.832 21.090 1.00 79.88 84 SER A O 1
ATOM 663 N N . LEU A 1 85 ? -15.094 3.709 21.236 1.00 82.50 85 LEU A N 1
ATOM 664 C CA . LEU A 1 85 ? -15.720 3.396 22.518 1.00 82.50 85 LEU A CA 1
ATOM 665 C C . LEU A 1 85 ? -15.177 4.306 23.628 1.00 82.50 85 LEU A C 1
ATOM 667 O O . LEU A 1 85 ? -15.951 4.938 24.340 1.00 82.50 85 LEU A O 1
ATOM 671 N N . LEU A 1 86 ? -13.854 4.469 23.706 1.00 82.62 86 LEU A N 1
ATOM 672 C CA . LEU A 1 86 ? -13.194 5.347 24.674 1.00 82.62 86 LEU A CA 1
ATOM 673 C C . LEU A 1 86 ? -13.559 6.824 24.479 1.00 82.62 86 LEU A C 1
ATOM 675 O O . LEU A 1 86 ? -13.728 7.539 25.456 1.00 82.62 86 LEU A O 1
ATOM 679 N N . ARG A 1 87 ? -13.724 7.292 23.236 1.00 82.88 87 ARG A N 1
ATOM 680 C CA . ARG A 1 87 ? -14.174 8.668 22.945 1.00 82.88 87 ARG A CA 1
ATOM 681 C C . ARG A 1 87 ? -15.641 8.912 23.283 1.00 82.88 87 ARG A C 1
ATOM 683 O O . ARG A 1 87 ? -16.026 10.063 23.462 1.00 82.88 87 ARG A O 1
ATOM 690 N N . SER A 1 88 ? -16.458 7.860 23.315 1.00 79.94 88 SER A N 1
ATOM 691 C CA . SER A 1 88 ? -17.859 7.966 23.732 1.00 79.94 88 SER A CA 1
ATOM 692 C C . SER A 1 88 ? -18.006 8.156 25.245 1.00 79.94 88 SER A C 1
ATOM 694 O O . SER A 1 88 ? -19.032 8.658 25.703 1.00 79.94 88 SER A O 1
ATOM 696 N N . ILE A 1 89 ? -16.967 7.804 26.011 1.00 86.44 89 ILE A N 1
ATOM 697 C CA . ILE A 1 89 ? -16.885 8.065 27.442 1.00 86.44 89 ILE A CA 1
ATOM 698 C C . ILE A 1 89 ? -16.613 9.561 27.626 1.00 86.44 89 ILE A C 1
ATOM 700 O O . ILE A 1 89 ? -15.634 10.096 27.109 1.00 86.44 89 ILE A O 1
ATOM 704 N N . GLY A 1 90 ? -17.512 10.245 28.333 1.00 79.44 90 GLY A N 1
ATOM 705 C CA . GLY A 1 90 ? -17.341 11.647 28.703 1.00 79.44 90 GLY A CA 1
ATOM 706 C C . GLY A 1 90 ? -16.268 11.830 29.783 1.00 79.44 90 GLY A C 1
ATOM 707 O O . GLY A 1 90 ? -15.260 11.134 29.819 1.00 79.44 90 GLY A O 1
ATOM 708 N N . GLN A 1 91 ? -16.476 12.783 30.692 1.00 84.56 91 GLN A N 1
ATOM 709 C CA . GLN A 1 91 ? -15.553 12.987 31.820 1.00 84.56 91 GLN A CA 1
ATOM 710 C C . GLN A 1 91 ? -15.727 11.942 32.931 1.00 84.56 91 GLN A C 1
ATOM 712 O O . GLN A 1 91 ? -14.778 11.655 33.654 1.00 84.56 91 GLN A O 1
ATOM 717 N N . GLU A 1 92 ? -16.924 11.369 33.055 1.00 86.62 92 GLU A N 1
ATOM 718 C CA . GLU A 1 92 ? -17.291 10.408 34.094 1.00 86.62 92 GLU A CA 1
ATOM 719 C C . GLU A 1 92 ? -18.179 9.306 33.498 1.00 86.62 92 GLU A C 1
ATOM 721 O O . GLU A 1 92 ? -18.807 9.499 32.451 1.00 86.62 92 GLU A O 1
ATOM 726 N N . LEU A 1 93 ? -18.215 8.154 34.171 1.00 87.38 93 LEU A N 1
ATOM 727 C CA . LEU A 1 93 ? -19.086 7.023 33.861 1.00 87.38 93 LEU A CA 1
ATOM 728 C C . LEU A 1 93 ? -19.917 6.681 35.086 1.00 87.38 93 LEU A C 1
ATOM 730 O O . LEU A 1 93 ? -19.373 6.566 36.185 1.00 87.38 93 LEU A O 1
ATOM 734 N N . ASP A 1 94 ? -21.208 6.448 34.879 1.00 91.06 94 ASP A N 1
ATOM 735 C CA . ASP A 1 94 ? -22.006 5.750 35.877 1.00 91.06 94 ASP A CA 1
ATOM 736 C C . ASP A 1 94 ? -21.739 4.232 35.837 1.00 91.06 94 ASP A C 1
ATOM 738 O O . ASP A 1 94 ? -21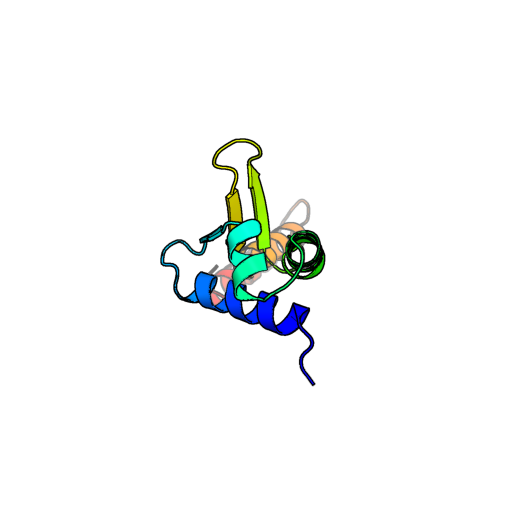.204 3.676 34.871 1.00 91.06 94 ASP A O 1
ATOM 742 N N . GLU A 1 95 ? -22.092 3.549 36.924 1.00 90.81 95 GLU A N 1
ATOM 743 C CA . GLU A 1 95 ? -21.847 2.113 37.104 1.00 90.81 95 GLU A CA 1
ATOM 744 C C . GLU A 1 95 ? -22.485 1.269 35.988 1.00 90.81 95 GLU A C 1
ATOM 746 O O . GLU A 1 95 ? -21.879 0.325 35.481 1.00 90.81 95 GLU A O 1
ATOM 751 N N . ARG A 1 96 ? -23.668 1.670 35.513 1.00 88.44 96 ARG A N 1
ATOM 752 C CA . ARG A 1 96 ? -24.396 0.965 34.457 1.00 88.44 96 ARG A CA 1
ATOM 753 C C . ARG A 1 96 ? -23.724 1.140 33.095 1.00 88.44 96 ARG A C 1
ATOM 755 O O . ARG A 1 96 ? -23.681 0.203 32.299 1.00 88.44 96 ARG A O 1
ATOM 762 N N . GLN A 1 97 ? -23.205 2.327 32.800 1.00 86.50 97 GLN A N 1
ATOM 763 C CA . GLN A 1 97 ? -22.423 2.593 31.595 1.00 86.50 97 GLN A CA 1
ATOM 764 C C . GLN A 1 97 ? -21.119 1.791 31.598 1.00 86.50 97 GLN A C 1
ATOM 766 O O . GLN A 1 97 ? -20.763 1.216 30.569 1.00 86.50 97 GLN A O 1
ATOM 771 N N . MET A 1 98 ? -20.448 1.697 32.750 1.00 90.12 98 MET A N 1
ATOM 772 C CA . MET A 1 98 ? -19.239 0.888 32.915 1.00 90.12 98 MET A CA 1
ATOM 773 C C . MET A 1 98 ? -19.508 -0.596 32.640 1.00 90.12 98 MET A C 1
ATOM 775 O O . MET A 1 98 ? -18.791 -1.215 31.854 1.00 90.12 98 MET A O 1
ATOM 779 N N . GLU A 1 99 ? -20.561 -1.166 33.232 1.00 92.88 99 GLU A N 1
ATOM 780 C CA . GLU A 1 99 ? -20.940 -2.564 32.991 1.00 92.88 99 GLU A CA 1
ATOM 781 C C . GLU A 1 99 ? -21.231 -2.835 31.512 1.00 92.88 99 GLU A C 1
ATOM 783 O O . GLU A 1 99 ? -20.734 -3.814 30.953 1.00 92.88 99 GLU A O 1
ATOM 788 N N . ASN A 1 100 ? -21.970 -1.944 30.848 1.00 86.81 100 ASN A N 1
ATOM 789 C CA . ASN A 1 100 ? -22.275 -2.085 29.424 1.00 86.81 100 ASN A CA 1
ATOM 790 C C . ASN A 1 100 ? -21.008 -2.066 28.558 1.00 86.81 100 ASN A C 1
ATOM 792 O O . ASN A 1 100 ? -20.889 -2.862 27.629 1.00 86.81 100 ASN A O 1
ATOM 796 N N . ILE A 1 101 ? -20.051 -1.188 28.872 1.00 87.56 101 ILE A N 1
ATOM 797 C CA . ILE A 1 101 ? -18.761 -1.121 28.176 1.00 87.56 101 ILE A CA 1
ATOM 798 C C . ILE A 1 101 ? -17.962 -2.411 28.389 1.00 87.56 101 ILE A C 1
ATOM 800 O O . ILE A 1 101 ? -17.417 -2.953 27.430 1.00 87.56 101 ILE A O 1
ATOM 804 N N . LEU A 1 102 ? -17.921 -2.940 29.614 1.00 89.56 102 LEU A N 1
ATOM 805 C CA . LEU A 1 102 ? -17.210 -4.184 29.925 1.00 89.56 102 LEU A CA 1
ATOM 806 C C . LEU A 1 102 ? -17.799 -5.393 29.191 1.00 89.56 102 LEU A C 1
ATOM 808 O O . LEU A 1 102 ? -17.045 -6.212 28.663 1.00 89.56 102 LEU A O 1
ATOM 812 N N . VAL A 1 103 ? -19.129 -5.497 29.125 1.00 88.81 103 VAL A N 1
ATOM 813 C CA . VAL A 1 103 ? -19.812 -6.535 28.336 1.00 88.81 103 VAL A CA 1
ATOM 814 C C . VAL A 1 103 ? -19.451 -6.395 26.860 1.00 88.81 103 VAL A C 1
ATOM 816 O O . VAL A 1 103 ? -19.040 -7.367 26.234 1.00 88.81 103 VAL A O 1
ATOM 819 N N . HIS A 1 104 ? -19.503 -5.172 26.332 1.00 78.88 104 HIS A N 1
ATOM 820 C CA . HIS A 1 104 ? -19.181 -4.894 24.937 1.00 78.88 104 HIS A CA 1
ATOM 821 C C . HIS A 1 104 ? -17.732 -5.268 24.577 1.00 78.88 104 HIS A C 1
ATOM 823 O O . HIS A 1 104 ? -17.486 -5.895 23.550 1.00 78.88 104 HIS A O 1
ATOM 829 N N . LEU A 1 105 ? -16.754 -4.929 25.424 1.00 82.81 105 LEU A N 1
ATOM 830 C CA . LEU A 1 105 ? -15.348 -5.300 25.210 1.00 82.81 105 LEU A CA 1
ATOM 831 C C . LEU A 1 105 ? -15.158 -6.822 25.212 1.00 82.81 105 LEU A C 1
ATOM 833 O O . LEU A 1 105 ? -14.475 -7.370 24.345 1.00 82.81 105 LEU A O 1
ATOM 837 N N . LYS A 1 106 ? -15.820 -7.514 26.146 1.00 82.38 106 LYS A N 1
ATOM 838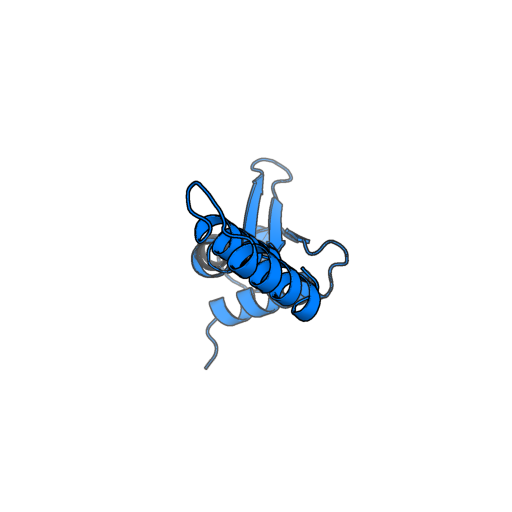 C CA . LYS A 1 106 ? -15.768 -8.972 26.264 1.00 82.38 106 LYS A CA 1
ATOM 839 C C . LYS A 1 106 ? -16.382 -9.678 25.052 1.00 82.38 106 LYS A C 1
ATOM 841 O O . LYS A 1 106 ? -15.783 -10.625 24.546 1.00 82.38 106 LYS A O 1
ATOM 846 N N . ASP A 1 107 ? -17.539 -9.219 24.582 1.00 76.69 107 ASP A N 1
ATOM 847 C CA . ASP A 1 107 ? -18.264 -9.826 23.458 1.00 76.69 107 ASP A CA 1
ATOM 848 C C . ASP A 1 107 ? -17.519 -9.657 22.128 1.00 76.69 107 ASP A C 1
ATOM 850 O O . ASP A 1 107 ? -17.574 -10.529 21.259 1.00 76.69 107 ASP A O 1
ATOM 854 N N . HIS A 1 108 ? -16.770 -8.562 21.988 1.00 71.31 108 HIS A N 1
ATOM 855 C CA . HIS A 1 108 ? -16.001 -8.254 20.784 1.00 71.31 108 HIS A CA 1
ATOM 856 C C . HIS A 1 108 ? -14.515 -8.652 20.860 1.00 71.31 108 HIS A C 1
ATOM 858 O O . HIS A 1 108 ? -13.782 -8.424 19.895 1.00 71.31 108 HIS A O 1
ATOM 864 N N . ALA A 1 109 ? -14.085 -9.303 21.951 1.00 69.12 109 ALA A N 1
ATOM 865 C CA . ALA A 1 109 ? -12.707 -9.754 22.183 1.00 69.12 109 ALA A CA 1
ATOM 866 C C . ALA A 1 109 ? -11.656 -8.648 21.946 1.00 69.12 109 ALA A C 1
ATOM 868 O O . ALA A 1 109 ? -10.625 -8.885 21.302 1.00 69.12 109 ALA A O 1
ATOM 869 N N . ILE A 1 110 ? -11.976 -7.446 22.433 1.00 59.53 110 ILE A N 1
ATOM 870 C CA . ILE A 1 110 ? -11.113 -6.258 22.442 1.00 59.53 110 ILE A CA 1
ATOM 871 C C . ILE A 1 110 ? -10.265 -6.264 23.710 1.00 59.53 110 ILE A C 1
ATOM 873 O O . ILE A 1 110 ? -10.835 -6.521 24.795 1.00 59.53 110 ILE A O 1
#

Foldseek 3Di:
DDDLLNVLLVVVVVVLVVDPQQKDKADLVVSCVVSVHDSVSVVVSCVPPADVVNQWDWDWDDDDPIIIMIGGHPPPVLVVVVVVLVVVDDPDDDPVSVVVSVVVCVVVVD